Protein AF-A0A948EZ70-F1 (afdb_monomer_lite)

Foldseek 3Di:
DFEQEADLVRHHDPVNVVRVVVQVVCCVVPVDDRDYFYQNPQVVVLVVVLVVVCVVVPDDDPCVVVSVVVSVVSSVVVRVVRVVVVVVVVPPPDDD

Radius of gyration: 16.46 Å; chains: 1; bounding box: 56×31×35 Å

pLDDT: mean 77.25, std 17.16, range [42.41, 98.19]

Secondary structure (DSSP, 8-state):
-EEE-B-TTS-B-HHHHHHHHHHHHHHHHH-----EEE-TTHHHHHHHHHHHHHHHTT--SS-TTHHHHHHHHHHHHHHHHHHHHHHHHTTS----

Sequence (96 aa):
VVGLPLTADGREGEMAAAARRFAGRLDAEFGLPVHLVDERFSSQEADAWLRAASRRAGGRRAKSARSRGERDEIAAELILQQYLDARGRSGGGGDA

Structure (mmCIF, N/CA/C/O backbone):
data_AF-A0A948EZ70-F1
#
_entry.id   AF-A0A948EZ70-F1
#
loop_
_atom_site.group_PDB
_atom_site.id
_atom_site.type_symbol
_atom_site.label_atom_id
_atom_site.label_alt_id
_atom_site.label_comp_id
_atom_site.label_asym_id
_atom_site.label_entity_id
_atom_site.label_seq_id
_atom_site.pdbx_PDB_ins_code
_atom_site.Cartn_x
_atom_site.Cartn_y
_atom_site.Cartn_z
_atom_site.occupancy
_atom_site.B_iso_or_equiv
_atom_site.auth_seq_id
_atom_site.auth_comp_id
_atom_site.auth_asym_id
_atom_site.auth_atom_id
_atom_site.pdbx_PDB_model_num
ATOM 1 N N . VAL A 1 1 ? -4.370 3.872 4.592 1.00 94.69 1 VAL A N 1
ATOM 2 C CA . VAL A 1 1 ? -4.418 3.420 3.180 1.00 94.69 1 VAL A CA 1
ATOM 3 C C . VAL A 1 1 ? -3.186 2.567 2.938 1.00 94.69 1 VAL A C 1
ATOM 5 O O . VAL A 1 1 ? -2.128 2.954 3.415 1.00 94.69 1 VAL A O 1
ATOM 8 N N . VAL A 1 2 ? -3.318 1.408 2.298 1.00 95.56 2 VAL A N 1
ATOM 9 C CA . VAL A 1 2 ? -2.220 0.463 2.035 1.00 95.56 2 VAL A CA 1
ATOM 10 C C . VAL A 1 2 ? -2.351 -0.059 0.602 1.00 95.56 2 VAL A C 1
ATOM 12 O O . VAL A 1 2 ? -3.457 -0.393 0.177 1.00 95.56 2 VAL A O 1
ATOM 15 N N . GLY A 1 3 ? -1.242 -0.125 -0.137 1.00 93.50 3 GLY A N 1
ATOM 16 C CA . GLY A 1 3 ? -1.205 -0.720 -1.476 1.00 93.50 3 GLY A CA 1
ATOM 17 C C . GLY A 1 3 ? -1.485 -2.222 -1.442 1.00 93.50 3 GLY A C 1
ATOM 18 O O . GLY A 1 3 ? -1.031 -2.932 -0.543 1.00 93.50 3 GLY A O 1
ATOM 19 N N . LEU A 1 4 ? -2.267 -2.704 -2.402 1.00 94.12 4 LEU A N 1
ATOM 20 C CA . LEU A 1 4 ? -2.563 -4.109 -2.626 1.00 94.12 4 LEU A CA 1
ATOM 21 C C . LEU A 1 4 ? -1.953 -4.510 -3.976 1.00 94.12 4 LEU A C 1
ATOM 23 O O . LEU A 1 4 ? -2.545 -4.219 -5.021 1.00 94.12 4 LEU A O 1
ATOM 27 N N . PRO A 1 5 ? -0.786 -5.177 -3.971 1.00 89.31 5 PRO A N 1
ATOM 28 C CA . PRO A 1 5 ? -0.111 -5.568 -5.196 1.00 89.31 5 PRO A CA 1
ATOM 29 C C . PRO A 1 5 ? -0.873 -6.714 -5.857 1.00 89.31 5 PRO A C 1
ATOM 31 O O . PRO A 1 5 ? -0.799 -7.870 -5.431 1.00 89.31 5 PRO A O 1
ATOM 34 N N . LEU A 1 6 ? -1.619 -6.383 -6.906 1.00 87.31 6 LEU A N 1
ATOM 35 C CA . LEU A 1 6 ? -2.288 -7.354 -7.758 1.00 87.31 6 LEU A CA 1
ATOM 36 C C . LEU A 1 6 ? -1.481 -7.558 -9.044 1.00 87.31 6 LEU A C 1
ATOM 38 O O . LEU A 1 6 ? -0.789 -6.671 -9.540 1.00 87.31 6 LEU A O 1
ATOM 42 N N . THR A 1 7 ? -1.581 -8.759 -9.592 1.00 84.38 7 THR A N 1
ATOM 43 C CA . THR A 1 7 ? -1.088 -9.097 -10.933 1.00 84.38 7 THR A CA 1
ATOM 44 C C . THR A 1 7 ? -1.861 -8.329 -12.010 1.00 84.38 7 THR A C 1
ATOM 46 O O . THR A 1 7 ? -2.943 -7.811 -11.749 1.00 84.38 7 THR A O 1
ATOM 49 N N . ALA A 1 8 ? -1.342 -8.255 -13.241 1.00 78.56 8 ALA A N 1
ATOM 50 C CA . ALA A 1 8 ? -1.972 -7.490 -14.327 1.00 78.56 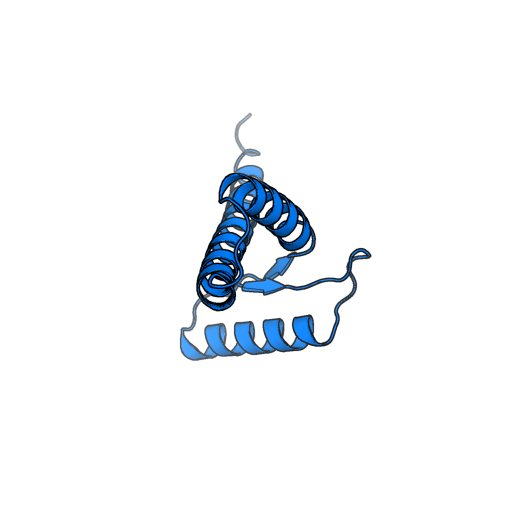8 ALA A CA 1
ATOM 51 C C . ALA A 1 8 ? -3.434 -7.904 -14.605 1.00 78.56 8 ALA A C 1
ATOM 53 O O . ALA A 1 8 ? -4.273 -7.061 -14.913 1.00 78.56 8 ALA A O 1
ATOM 54 N N . ASP A 1 9 ? -3.759 -9.184 -14.423 1.00 83.50 9 ASP A N 1
ATOM 55 C CA . ASP A 1 9 ? -5.101 -9.758 -14.552 1.00 83.50 9 ASP A CA 1
ATOM 56 C C . ASP A 1 9 ? -5.949 -9.662 -13.265 1.00 83.50 9 ASP A C 1
ATOM 58 O O . ASP A 1 9 ? -7.062 -10.177 -13.217 1.00 83.50 9 ASP A O 1
ATOM 62 N N . GLY A 1 10 ? -5.468 -8.961 -12.231 1.00 83.00 10 GLY A N 1
ATOM 63 C CA . GLY A 1 10 ? -6.211 -8.673 -10.998 1.00 83.00 10 GLY A CA 1
ATOM 64 C C . GLY A 1 10 ? -6.127 -9.754 -9.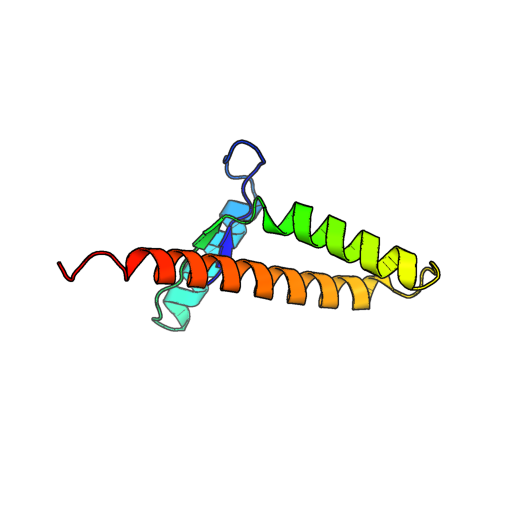921 1.00 83.00 10 GLY A C 1
ATOM 65 O O . GLY A 1 10 ? -6.797 -9.638 -8.898 1.00 83.00 10 GLY A O 1
ATOM 66 N N . ARG A 1 11 ? -5.312 -10.797 -10.112 1.00 88.00 11 ARG A N 1
ATOM 67 C CA . ARG A 1 11 ? -5.122 -11.857 -9.111 1.00 88.00 11 ARG A CA 1
ATOM 68 C C . ARG A 1 11 ? -4.119 -11.456 -8.035 1.00 88.00 11 ARG A C 1
ATOM 70 O O . ARG A 1 11 ? -3.160 -10.729 -8.293 1.00 88.00 11 ARG A O 1
ATOM 77 N N . GLU A 1 12 ? -4.305 -11.995 -6.840 1.00 89.81 12 GLU A N 1
ATOM 78 C CA . GLU A 1 12 ? -3.391 -11.817 -5.714 1.00 89.81 12 GLU A CA 1
ATOM 79 C C . GLU A 1 12 ? -2.181 -12.755 -5.805 1.00 89.81 12 GLU A C 1
ATOM 81 O O . GLU A 1 12 ? -2.319 -13.938 -6.116 1.00 89.81 12 GLU A O 1
ATOM 86 N N . GLY A 1 13 ? -0.994 -12.221 -5.507 1.00 86.81 13 GLY A N 1
ATOM 87 C CA . GLY A 1 13 ? 0.227 -13.000 -5.279 1.00 86.81 13 GLY A CA 1
ATOM 88 C C . GLY A 1 13 ? 0.632 -13.014 -3.800 1.00 86.81 13 GLY A C 1
ATOM 89 O O 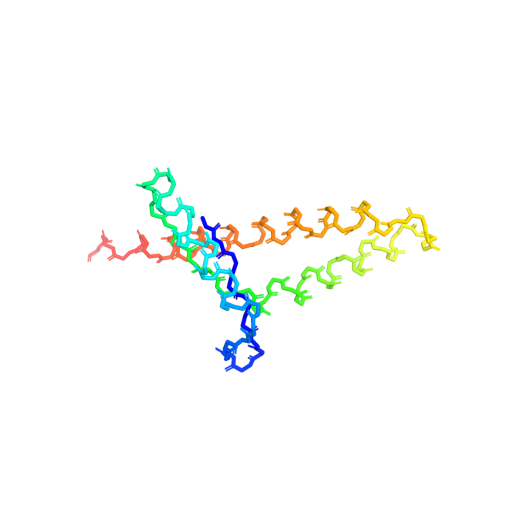. GLY A 1 13 ? -0.049 -12.442 -2.951 1.00 86.81 13 GLY A O 1
ATOM 90 N N . GLU A 1 14 ? 1.784 -13.604 -3.473 1.00 88.38 14 GLU A N 1
ATOM 91 C CA . GLU A 1 14 ? 2.274 -13.687 -2.082 1.00 88.38 14 GLU A CA 1
ATOM 92 C C . GLU A 1 14 ? 2.408 -12.313 -1.399 1.00 88.38 14 GLU A C 1
ATOM 94 O O . GLU A 1 14 ? 2.120 -12.161 -0.210 1.00 88.38 14 GLU A O 1
ATOM 99 N N . MET A 1 15 ? 2.784 -11.281 -2.160 1.00 89.12 15 MET A N 1
ATOM 100 C CA . MET A 1 15 ? 2.889 -9.910 -1.650 1.00 89.12 15 MET A CA 1
ATOM 101 C C . MET A 1 15 ? 1.533 -9.303 -1.280 1.00 89.12 15 MET A C 1
ATOM 103 O O . MET A 1 15 ? 1.465 -8.513 -0.339 1.00 89.12 15 MET A O 1
ATOM 107 N N . ALA A 1 16 ? 0.441 -9.716 -1.930 1.00 93.06 16 ALA A N 1
ATOM 108 C CA . ALA A 1 16 ? -0.901 -9.272 -1.562 1.00 93.06 16 ALA A CA 1
ATOM 109 C C . ALA A 1 16 ? -1.292 -9.807 -0.180 1.00 93.06 16 ALA A C 1
ATOM 111 O O . ALA A 1 16 ? -1.798 -9.063 0.661 1.00 93.06 16 ALA A O 1
ATOM 112 N N . ALA A 1 17 ? -0.964 -11.070 0.108 1.00 93.31 17 ALA A N 1
ATOM 113 C CA . ALA A 1 17 ? -1.182 -11.654 1.428 1.00 93.31 17 ALA A CA 1
ATOM 114 C C . ALA A 1 17 ? -0.374 -10.922 2.516 1.00 93.31 17 ALA A C 1
ATOM 116 O O . ALA A 1 17 ? -0.892 -10.652 3.605 1.00 93.31 17 ALA A O 1
ATOM 117 N N . ALA A 1 18 ? 0.877 -10.547 2.227 1.00 94.62 18 ALA A N 1
ATOM 118 C CA . ALA A 1 18 ? 1.695 -9.750 3.140 1.00 94.62 18 ALA A CA 1
ATOM 119 C C . ALA A 1 18 ? 1.096 -8.354 3.394 1.00 94.62 18 ALA A C 1
ATOM 121 O O . ALA A 1 18 ? 0.999 -7.940 4.553 1.00 94.62 18 ALA A O 1
ATOM 122 N N . ALA A 1 19 ? 0.629 -7.671 2.344 1.00 95.19 19 ALA A N 1
ATOM 123 C CA . ALA A 1 19 ? -0.031 -6.371 2.444 1.00 95.19 19 ALA A CA 1
ATOM 124 C C . ALA A 1 19 ? -1.325 -6.439 3.271 1.00 95.19 19 ALA A C 1
ATOM 126 O O . ALA A 1 19 ? -1.533 -5.622 4.167 1.00 95.19 19 ALA A O 1
ATOM 127 N N . ARG A 1 20 ? -2.158 -7.467 3.056 1.00 95.81 20 ARG A N 1
ATOM 128 C CA . ARG A 1 20 ? -3.378 -7.710 3.845 1.00 95.81 20 ARG A CA 1
ATOM 129 C C . ARG A 1 20 ? -3.075 -7.935 5.322 1.00 95.81 20 ARG A C 1
ATOM 131 O O . ARG A 1 20 ? -3.718 -7.337 6.180 1.00 95.81 20 ARG A O 1
ATOM 138 N N . ARG A 1 21 ? -2.069 -8.758 5.632 1.00 96.94 21 ARG A N 1
ATOM 139 C CA . ARG A 1 21 ? -1.629 -8.973 7.019 1.00 96.94 21 ARG A CA 1
ATOM 140 C C . ARG A 1 21 ? -1.122 -7.687 7.656 1.00 96.94 21 ARG A C 1
ATOM 142 O O . ARG A 1 21 ? -1.411 -7.436 8.820 1.00 96.94 21 ARG A O 1
ATOM 149 N N . PHE A 1 22 ? -0.368 -6.881 6.913 1.00 96.69 22 PHE A N 1
ATOM 150 C CA . PHE A 1 22 ? 0.109 -5.596 7.405 1.00 96.69 22 PHE A CA 1
ATOM 151 C C . PHE A 1 22 ? -1.047 -4.635 7.695 1.00 96.69 22 PHE A C 1
ATOM 153 O O . PHE A 1 22 ? -1.090 -4.076 8.786 1.00 96.69 22 PHE A O 1
ATOM 160 N N . ALA A 1 23 ? -2.017 -4.527 6.786 1.00 97.06 23 ALA A N 1
ATOM 161 C CA . ALA A 1 23 ? -3.224 -3.736 6.997 1.00 97.06 23 ALA A CA 1
ATOM 162 C C . ALA A 1 23 ? -4.003 -4.184 8.244 1.00 97.06 23 ALA A C 1
ATOM 164 O O . ALA A 1 23 ? -4.388 -3.342 9.047 1.00 97.06 23 ALA A O 1
ATOM 165 N N . GLY A 1 24 ? -4.155 -5.496 8.456 1.00 97.56 24 GLY A N 1
ATOM 166 C CA . GLY A 1 24 ? -4.798 -6.028 9.661 1.00 97.56 24 GLY A CA 1
ATOM 167 C C . GLY A 1 24 ? -4.045 -5.698 10.954 1.00 97.56 24 GLY A C 1
ATOM 168 O O . GLY A 1 24 ? -4.672 -5.429 11.973 1.00 97.56 24 GLY A O 1
ATOM 169 N N . ARG A 1 25 ? -2.704 -5.662 10.927 1.00 98.00 25 ARG A N 1
ATOM 170 C CA . ARG A 1 25 ? -1.917 -5.204 12.086 1.00 98.00 25 ARG A CA 1
ATOM 171 C C . ARG A 1 25 ? -2.123 -3.720 12.367 1.00 98.00 25 ARG A C 1
ATOM 173 O O . ARG A 1 25 ? -2.291 -3.369 13.523 1.00 98.00 25 ARG A O 1
ATOM 180 N N . LEU A 1 26 ? -2.132 -2.879 11.331 1.00 97.69 26 LEU A N 1
ATOM 181 C CA . LEU A 1 26 ? -2.377 -1.442 11.486 1.00 97.69 26 LEU A CA 1
ATOM 182 C C . LEU A 1 26 ? -3.771 -1.169 12.070 1.00 97.69 26 LEU A C 1
ATOM 184 O O . LEU A 1 26 ? -3.907 -0.347 12.969 1.00 97.69 26 LEU A O 1
ATOM 188 N N . ASP A 1 27 ? -4.790 -1.880 11.592 1.00 96.62 27 ASP A N 1
ATOM 189 C CA . ASP A 1 27 ? -6.151 -1.774 12.124 1.00 96.62 27 ASP A CA 1
ATOM 190 C C . ASP A 1 27 ? -6.208 -2.191 13.603 1.00 96.62 27 ASP A C 1
ATOM 192 O O . ASP A 1 27 ? -6.707 -1.447 14.441 1.00 96.62 27 ASP A O 1
ATOM 196 N N . ALA A 1 28 ? -5.602 -3.330 13.953 1.00 97.56 28 ALA A N 1
ATOM 197 C CA . ALA A 1 28 ? -5.571 -3.818 15.331 1.00 97.56 28 ALA A CA 1
ATOM 198 C C . ALA A 1 28 ? -4.757 -2.924 16.287 1.00 97.56 28 ALA A C 1
ATOM 200 O O . ALA A 1 28 ? -5.105 -2.808 17.459 1.00 97.56 28 ALA A O 1
ATOM 201 N N . GLU A 1 29 ? -3.669 -2.319 15.806 1.00 98.19 29 GLU A N 1
ATOM 202 C CA . GLU A 1 29 ? -2.774 -1.482 16.613 1.00 98.19 29 GLU A CA 1
ATOM 203 C C . GLU A 1 29 ? -3.340 -0.077 16.840 1.00 98.19 29 GLU A C 1
ATOM 205 O O . GLU A 1 29 ? -3.236 0.456 17.944 1.00 98.19 29 GLU A O 1
ATOM 210 N N . PHE A 1 30 ? -3.960 0.518 15.817 1.00 97.25 30 PHE A N 1
ATOM 211 C C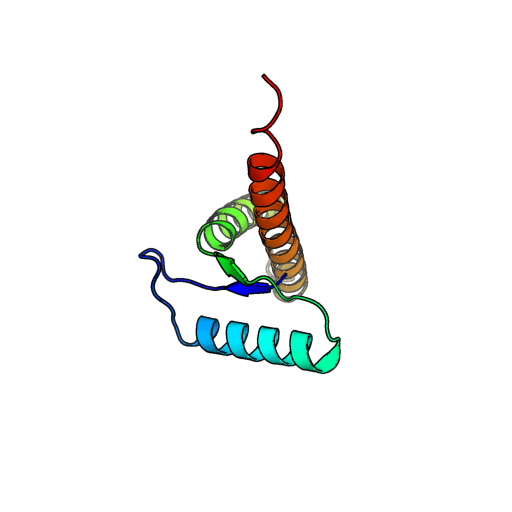A . PHE A 1 30 ? -4.399 1.915 15.860 1.00 97.25 30 PHE A CA 1
ATOM 212 C C . PHE A 1 30 ? -5.918 2.090 15.975 1.00 97.25 30 PHE A C 1
ATOM 214 O O . PHE A 1 30 ? -6.371 3.193 16.274 1.00 97.25 30 PHE A O 1
ATOM 221 N N . GLY A 1 31 ? -6.716 1.043 15.738 1.00 95.19 31 GLY A N 1
ATOM 222 C CA . GLY A 1 31 ? -8.182 1.109 15.760 1.00 95.19 31 GLY A CA 1
ATOM 223 C C . GLY A 1 31 ? -8.776 2.017 14.678 1.00 95.19 31 GLY A C 1
ATOM 224 O O . GLY A 1 31 ? -9.881 2.535 14.840 1.00 95.19 31 GLY A O 1
ATOM 225 N N . LEU A 1 32 ? -8.025 2.268 13.601 1.00 96.12 32 LEU A N 1
ATOM 226 C CA . LEU A 1 32 ? -8.417 3.149 12.504 1.00 96.12 32 LEU A CA 1
ATOM 227 C C . LEU A 1 32 ? -8.694 2.335 11.236 1.00 96.12 32 LEU A C 1
ATOM 229 O O . LEU A 1 32 ? -7.877 1.480 10.894 1.00 96.12 32 LEU A O 1
ATOM 233 N N . PRO A 1 33 ? -9.749 2.666 10.462 1.00 94.88 33 PRO A N 1
ATOM 234 C CA . PRO A 1 33 ? -10.051 1.967 9.220 1.00 94.88 33 PRO A CA 1
ATOM 235 C C . PRO A 1 33 ? -8.870 1.963 8.244 1.00 94.88 33 PRO A C 1
ATOM 237 O O . PRO A 1 33 ? -8.378 3.013 7.813 1.00 94.88 33 PRO A O 1
ATOM 240 N N . VAL A 1 34 ? -8.448 0.768 7.831 1.00 97.19 34 VAL A N 1
ATOM 241 C CA . VAL A 1 34 ? -7.393 0.598 6.828 1.00 97.19 34 VAL A CA 1
ATOM 242 C C . VAL A 1 34 ? -7.997 0.212 5.481 1.00 97.19 34 VAL A C 1
ATOM 244 O O . VAL A 1 34 ? -8.550 -0.868 5.305 1.00 97.19 34 VAL A O 1
ATOM 247 N N . HIS A 1 35 ? -7.846 1.096 4.494 1.00 96.19 35 HIS A N 1
ATOM 248 C CA . HIS A 1 35 ? -8.290 0.858 3.119 1.00 96.19 35 HIS A CA 1
ATOM 249 C C . HIS A 1 35 ? -7.166 0.261 2.267 1.00 96.19 35 HIS A C 1
ATOM 251 O O . HIS A 1 35 ? -6.088 0.855 2.183 1.00 96.19 35 HIS A O 1
ATOM 257 N N . LEU A 1 36 ? -7.435 -0.877 1.624 1.00 95.44 36 LEU A N 1
ATOM 258 C CA . LEU A 1 36 ? -6.560 -1.488 0.622 1.00 95.44 36 LEU A CA 1
ATOM 259 C C . LEU A 1 36 ? -6.860 -0.913 -0.766 1.00 95.44 36 LEU A C 1
ATOM 261 O O . LEU A 1 36 ? -8.026 -0.804 -1.145 1.00 95.44 36 LEU A O 1
ATOM 265 N N . VAL A 1 37 ? -5.817 -0.560 -1.514 1.00 93.12 37 VAL A N 1
ATOM 266 C CA . VAL A 1 37 ? -5.926 0.089 -2.828 1.00 93.12 37 VAL A CA 1
ATOM 267 C C . VAL A 1 37 ? -5.141 -0.703 -3.857 1.00 93.12 37 VAL A C 1
ATOM 269 O O . VAL A 1 37 ? -3.974 -1.003 -3.649 1.00 93.12 37 VAL A O 1
ATOM 272 N N . ASP A 1 38 ? -5.784 -1.027 -4.970 1.00 89.44 38 ASP A N 1
ATOM 273 C CA . ASP A 1 38 ? -5.187 -1.759 -6.085 1.00 89.44 38 ASP A CA 1
ATOM 274 C C . ASP A 1 38 ? -3.988 -1.019 -6.702 1.00 89.44 38 ASP A C 1
ATOM 276 O O . ASP A 1 38 ? -4.139 0.078 -7.235 1.00 89.44 38 ASP A O 1
ATOM 280 N N . GLU A 1 39 ? -2.818 -1.657 -6.665 1.00 80.38 39 GLU A N 1
ATOM 281 C CA . GLU A 1 39 ? -1.521 -1.088 -7.052 1.00 80.38 39 GLU A CA 1
ATOM 282 C C . GLU A 1 39 ? -1.108 -1.398 -8.515 1.00 80.38 39 GLU A C 1
ATOM 284 O O . GLU A 1 39 ? 0.007 -1.088 -8.941 1.00 80.38 39 GLU A O 1
ATOM 289 N N . ARG A 1 40 ? -1.986 -2.009 -9.333 1.00 75.62 40 ARG A N 1
ATOM 290 C CA . ARG A 1 40 ? -1.651 -2.454 -10.712 1.00 75.62 40 ARG A CA 1
ATOM 291 C C . ARG A 1 40 ? -1.158 -1.349 -11.643 1.00 75.62 40 ARG A C 1
ATOM 293 O O . ARG A 1 40 ? -0.354 -1.614 -12.541 1.00 75.62 40 ARG A O 1
ATOM 300 N N . PHE A 1 41 ? -1.657 -0.131 -11.462 1.00 63.25 41 PHE A N 1
ATOM 301 C CA . PHE A 1 41 ? -1.362 0.998 -12.345 1.00 63.25 41 PHE A CA 1
ATOM 302 C C . PHE A 1 41 ? -0.216 1.869 -11.822 1.00 63.25 41 PHE A C 1
ATOM 304 O O . PHE A 1 41 ? 0.573 2.374 -12.622 1.00 63.25 41 PHE A O 1
ATOM 311 N N . SER A 1 42 ? -0.027 1.942 -10.501 1.00 60.75 42 SER A N 1
ATOM 312 C CA . SER A 1 42 ? 1.021 2.772 -9.902 1.00 60.75 42 SER A CA 1
ATOM 313 C C . SER A 1 42 ? 2.421 2.231 -10.183 1.00 60.75 42 SER A C 1
ATOM 315 O O . SER A 1 42 ? 3.324 3.020 -10.421 1.00 60.75 42 SER A O 1
ATOM 317 N N . SER A 1 43 ? 2.621 0.910 -10.244 1.00 57.22 43 SER A N 1
ATOM 318 C CA . SER A 1 43 ? 3.952 0.334 -10.495 1.00 57.22 43 SER A CA 1
ATOM 319 C C . SER A 1 43 ? 4.470 0.612 -11.912 1.00 57.22 43 SER A C 1
ATOM 321 O O . SER A 1 43 ? 5.635 0.965 -12.081 1.00 57.22 43 SER A O 1
ATOM 323 N N . GLN A 1 44 ? 3.619 0.489 -12.940 1.00 61.84 44 GLN A N 1
ATOM 324 C CA . GLN A 1 44 ? 4.018 0.760 -14.329 1.00 61.84 44 GLN A CA 1
ATOM 325 C C . GLN A 1 44 ? 4.175 2.261 -14.603 1.00 61.84 44 GLN A C 1
ATOM 327 O O . GLN A 1 44 ? 5.144 2.657 -15.257 1.00 61.84 44 GLN A O 1
ATOM 332 N N . GLU A 1 45 ? 3.268 3.099 -14.089 1.00 62.44 45 GLU A N 1
ATOM 333 C CA . GLU A 1 45 ? 3.390 4.555 -14.207 1.00 62.44 45 GLU A CA 1
ATOM 334 C C . GLU A 1 45 ? 4.585 5.088 -13.418 1.00 62.44 45 GLU A C 1
ATOM 336 O O . GLU A 1 45 ? 5.367 5.858 -13.978 1.00 62.44 45 GLU A O 1
ATOM 341 N N . ALA A 1 46 ? 4.804 4.628 -12.181 1.00 59.25 46 ALA A N 1
ATOM 342 C CA . ALA A 1 46 ? 5.978 4.996 -11.393 1.00 59.25 46 ALA A CA 1
ATOM 343 C C . ALA A 1 46 ? 7.262 4.580 -12.111 1.00 59.25 46 ALA A C 1
ATOM 345 O O . ALA A 1 46 ? 8.162 5.404 -12.272 1.00 59.25 46 ALA A O 1
ATOM 346 N N . ASP A 1 47 ? 7.350 3.351 -12.629 1.00 62.97 47 ASP A N 1
ATOM 347 C CA . ASP A 1 47 ? 8.513 2.902 -13.396 1.00 62.97 47 ASP A CA 1
ATOM 348 C C . ASP A 1 47 ? 8.752 3.750 -14.652 1.00 62.97 47 ASP A C 1
ATOM 350 O O . ASP A 1 47 ? 9.904 4.068 -14.968 1.00 62.97 47 ASP A O 1
ATOM 354 N N . ALA A 1 48 ? 7.700 4.136 -15.379 1.00 65.38 48 ALA A N 1
ATOM 355 C CA . ALA A 1 48 ? 7.812 5.032 -16.527 1.00 65.38 48 ALA A CA 1
ATOM 356 C C . ALA A 1 48 ? 8.325 6.421 -16.106 1.00 65.38 48 ALA A C 1
ATOM 358 O O . ALA A 1 48 ? 9.238 6.966 -16.744 1.00 65.38 48 ALA A O 1
ATOM 359 N N . TRP A 1 49 ? 7.812 6.953 -14.996 1.00 62.12 49 TRP A N 1
ATOM 360 C CA . TRP A 1 49 ? 8.219 8.231 -14.413 1.00 62.12 49 TRP A CA 1
ATOM 361 C C . TRP A 1 49 ? 9.680 8.216 -13.956 1.00 62.12 49 TRP A C 1
ATOM 363 O O . TRP A 1 49 ? 10.473 9.085 -14.323 1.00 62.12 49 TRP A O 1
ATOM 373 N N . LEU A 1 50 ? 10.087 7.169 -13.243 1.00 59.94 50 LEU A N 1
ATOM 374 C CA . LEU A 1 50 ? 11.442 6.976 -12.730 1.00 59.94 50 LEU A CA 1
ATOM 375 C C . LEU A 1 50 ? 12.457 6.750 -13.845 1.00 59.94 50 LEU A C 1
ATOM 377 O O . LEU A 1 50 ? 13.589 7.237 -13.762 1.00 59.94 50 LEU A O 1
ATOM 381 N N . ARG A 1 51 ? 12.076 6.037 -14.912 1.00 62.62 51 ARG A N 1
ATOM 382 C CA . ARG A 1 51 ? 12.898 5.901 -16.125 1.00 62.62 51 ARG A CA 1
ATOM 383 C C . ARG A 1 51 ? 13.049 7.253 -16.820 1.00 62.62 51 ARG A C 1
ATOM 385 O O . ARG A 1 51 ? 14.166 7.604 -17.203 1.00 62.62 51 ARG A O 1
ATOM 392 N N . ALA A 1 52 ? 11.979 8.040 -16.939 1.00 60.78 52 ALA A N 1
ATOM 393 C CA . ALA A 1 52 ? 12.037 9.386 -17.509 1.00 60.78 52 ALA A CA 1
ATOM 394 C C . ALA A 1 52 ? 12.924 10.333 -16.677 1.00 60.78 52 ALA A C 1
ATOM 396 O O . ALA A 1 52 ? 13.784 11.014 -17.239 1.00 60.78 52 ALA A O 1
ATOM 397 N N . ALA A 1 53 ? 12.791 10.320 -15.350 1.00 56.06 53 ALA A N 1
ATOM 398 C CA . ALA A 1 53 ? 13.628 11.083 -14.425 1.00 56.06 53 ALA A CA 1
ATOM 399 C C . ALA A 1 53 ? 15.101 10.627 -14.450 1.00 56.06 53 ALA A C 1
ATOM 401 O O . ALA A 1 53 ? 16.020 11.449 -14.451 1.00 56.06 53 ALA A O 1
ATOM 402 N N . SER A 1 54 ? 15.354 9.318 -14.560 1.00 55.09 54 SER A N 1
ATOM 403 C CA . SER A 1 54 ? 16.709 8.754 -14.643 1.00 55.09 54 SER A CA 1
ATOM 404 C C . SER A 1 54 ? 17.430 9.120 -15.942 1.00 55.09 54 SER A C 1
ATOM 406 O O . SER A 1 54 ? 18.632 9.388 -15.902 1.00 55.09 54 SER A O 1
ATOM 408 N N . ARG A 1 55 ? 16.713 9.196 -17.076 1.00 58.16 55 ARG A N 1
ATOM 409 C CA . ARG A 1 55 ? 17.277 9.652 -18.361 1.00 58.16 55 ARG A CA 1
ATOM 410 C C . ARG A 1 55 ? 17.742 11.109 -18.312 1.00 58.16 55 ARG A C 1
ATOM 412 O O . ARG A 1 55 ? 18.767 11.427 -18.903 1.00 58.16 55 ARG A O 1
ATOM 419 N N . ARG A 1 56 ? 17.038 11.977 -17.576 1.00 56.38 56 ARG A N 1
ATOM 420 C CA . ARG A 1 56 ? 17.421 13.393 -17.401 1.00 56.38 56 ARG A CA 1
ATOM 421 C C . ARG A 1 56 ? 18.665 13.578 -16.527 1.00 56.38 56 ARG A C 1
ATOM 423 O O . ARG A 1 56 ? 19.367 14.568 -16.670 1.00 56.38 56 ARG A O 1
ATOM 430 N N . ALA A 1 57 ? 18.958 12.626 -15.644 1.00 54.75 57 ALA A N 1
ATOM 431 C CA . ALA A 1 57 ? 20.005 12.752 -14.629 1.00 54.75 57 ALA A CA 1
ATOM 432 C C . ALA A 1 57 ? 21.369 12.137 -15.017 1.00 54.75 57 ALA A C 1
ATOM 434 O O . ALA A 1 57 ? 22.163 11.817 -14.133 1.00 54.75 57 ALA A O 1
ATOM 435 N N . GLY A 1 58 ? 21.649 11.926 -16.308 1.00 53.81 58 GLY A N 1
ATOM 436 C CA . GLY A 1 58 ? 23.004 11.604 -16.787 1.00 53.81 58 GLY A CA 1
ATOM 437 C C . GLY A 1 58 ? 23.569 10.236 -16.375 1.00 53.81 58 GLY A C 1
ATOM 438 O O . GLY A 1 58 ? 24.782 10.055 -16.393 1.00 53.81 58 GLY A O 1
ATOM 439 N N . GLY A 1 59 ? 22.705 9.285 -15.998 1.00 62.38 59 GLY A N 1
ATOM 440 C CA . GLY A 1 59 ? 23.010 7.856 -15.873 1.00 62.38 59 GLY A CA 1
ATOM 441 C C . GLY A 1 59 ? 24.323 7.499 -15.168 1.00 62.38 59 GLY A C 1
ATOM 442 O O . GLY A 1 59 ? 25.277 7.125 -15.836 1.00 62.38 59 GLY A O 1
ATOM 443 N N . ARG A 1 60 ? 24.373 7.500 -13.827 1.00 53.59 60 ARG A N 1
ATOM 444 C CA . ARG A 1 60 ? 25.460 6.832 -13.082 1.00 53.59 60 ARG A CA 1
ATOM 445 C C . ARG A 1 60 ? 25.009 6.244 -11.743 1.00 53.59 60 ARG A C 1
ATOM 447 O O . ARG A 1 60 ? 24.127 6.732 -11.045 1.00 53.59 60 ARG A O 1
ATOM 454 N N . ARG A 1 61 ? 25.654 5.123 -11.441 1.00 53.84 61 ARG A N 1
ATOM 455 C CA . ARG A 1 61 ? 25.255 3.959 -10.637 1.00 53.84 61 ARG A CA 1
ATOM 456 C C . ARG A 1 61 ? 25.370 4.137 -9.108 1.00 53.84 61 ARG A C 1
ATOM 458 O O . ARG A 1 61 ? 25.449 3.144 -8.401 1.00 53.84 61 ARG A O 1
ATOM 465 N N . ALA A 1 62 ? 25.333 5.371 -8.594 1.00 47.66 62 ALA A N 1
ATOM 466 C CA . ALA A 1 62 ? 25.383 5.693 -7.153 1.00 47.66 62 ALA A CA 1
ATOM 467 C C . ALA A 1 62 ? 23.984 5.882 -6.513 1.00 47.66 62 ALA A C 1
ATOM 469 O O . ALA A 1 62 ? 23.847 6.313 -5.372 1.00 47.66 62 ALA A O 1
ATOM 470 N N . LYS A 1 63 ? 22.928 5.589 -7.282 1.00 52.88 63 LYS A N 1
ATOM 471 C CA . LYS A 1 63 ? 21.560 6.072 -7.067 1.00 52.88 63 LYS A CA 1
ATOM 472 C C . LYS A 1 63 ? 20.608 5.051 -6.428 1.00 52.88 63 LYS A C 1
ATOM 474 O O . LYS A 1 63 ? 19.481 5.423 -6.182 1.00 52.88 63 LYS A O 1
ATOM 479 N N . SER A 1 64 ? 21.004 3.800 -6.155 1.00 52.38 64 SER A N 1
ATOM 480 C CA . SER A 1 64 ? 20.049 2.681 -5.958 1.00 52.38 64 SER A CA 1
ATOM 481 C C . SER A 1 64 ? 19.275 2.650 -4.628 1.00 52.38 64 SER A C 1
ATOM 483 O O . SER A 1 64 ? 18.175 2.099 -4.584 1.00 52.38 64 SER A O 1
ATOM 485 N N . ALA A 1 65 ? 19.832 3.200 -3.543 1.00 50.41 65 ALA A N 1
ATOM 486 C CA . ALA A 1 65 ? 19.144 3.308 -2.251 1.00 50.41 65 ALA A CA 1
ATOM 487 C C . ALA A 1 65 ? 18.268 4.567 -2.195 1.00 50.41 65 ALA A C 1
ATOM 489 O O . ALA A 1 65 ? 17.087 4.464 -1.885 1.00 50.41 65 ALA A O 1
ATOM 490 N N . ARG A 1 66 ? 18.803 5.727 -2.616 1.00 53.31 66 ARG A N 1
ATOM 491 C CA . ARG A 1 66 ? 18.006 6.954 -2.804 1.00 53.31 66 ARG A CA 1
ATOM 492 C C . ARG A 1 66 ? 16.882 6.754 -3.815 1.00 53.31 66 ARG A C 1
ATOM 494 O O . ARG A 1 66 ? 15.772 7.158 -3.538 1.00 53.31 66 ARG A O 1
ATOM 501 N N . SER A 1 67 ? 17.137 6.061 -4.925 1.00 62.19 67 SER A N 1
ATOM 502 C CA . SER A 1 67 ? 16.102 5.759 -5.915 1.00 62.19 67 SER A CA 1
ATOM 503 C C . SER A 1 67 ? 15.075 4.759 -5.408 1.00 62.19 67 SER A C 1
ATOM 505 O O . SER A 1 67 ? 14.022 4.670 -6.014 1.00 62.19 67 SER A O 1
ATOM 507 N N . ARG A 1 68 ? 15.398 3.941 -4.392 1.00 63.31 68 ARG A N 1
ATOM 508 C CA . ARG A 1 68 ? 14.423 3.053 -3.742 1.00 63.31 68 ARG A CA 1
ATOM 509 C C . ARG A 1 68 ? 13.549 3.830 -2.761 1.00 63.31 68 ARG A C 1
ATOM 511 O O . ARG A 1 68 ? 12.345 3.737 -2.880 1.00 63.31 68 ARG A O 1
ATOM 518 N N . GLY A 1 69 ? 14.134 4.676 -1.911 1.00 71.69 69 GLY A N 1
ATOM 519 C CA . GLY A 1 69 ? 13.346 5.586 -1.066 1.00 71.69 69 GLY A CA 1
ATOM 520 C C . GLY A 1 69 ? 12.448 6.516 -1.890 1.00 71.69 69 GLY A C 1
ATOM 521 O O . GLY A 1 69 ? 11.251 6.565 -1.664 1.00 71.69 69 GLY A O 1
ATOM 522 N N . GLU A 1 70 ? 12.998 7.145 -2.932 1.00 73.81 70 GLU A N 1
ATOM 523 C CA . GLU A 1 70 ? 12.252 7.997 -3.875 1.00 73.81 70 GLU A CA 1
ATOM 524 C C . GLU A 1 70 ? 11.153 7.213 -4.618 1.00 73.81 70 GLU A C 1
ATOM 526 O O . GLU A 1 70 ? 10.076 7.736 -4.875 1.00 73.81 70 GLU A O 1
ATOM 531 N N . ARG A 1 71 ? 11.396 5.933 -4.938 1.00 71.94 71 ARG A N 1
ATOM 532 C CA . ARG A 1 71 ? 10.379 5.027 -5.501 1.00 71.94 71 ARG A CA 1
ATOM 533 C C . ARG A 1 71 ? 9.233 4.785 -4.538 1.00 71.94 71 ARG A C 1
ATOM 535 O O . ARG A 1 71 ? 8.084 4.884 -4.951 1.00 71.94 71 ARG A O 1
ATOM 542 N N . ASP A 1 72 ? 9.561 4.443 -3.300 1.00 79.75 72 ASP A N 1
ATOM 543 C CA . ASP A 1 72 ? 8.582 4.080 -2.281 1.00 79.75 72 ASP A CA 1
ATOM 544 C C . ASP A 1 72 ? 7.732 5.302 -1.894 1.00 79.75 72 ASP A C 1
ATOM 546 O O . ASP A 1 72 ? 6.518 5.182 -1.737 1.00 79.75 72 ASP A O 1
ATOM 550 N N . GLU A 1 73 ? 8.340 6.491 -1.831 1.00 83.94 73 GLU A N 1
ATOM 551 C CA . GLU A 1 73 ? 7.645 7.769 -1.629 1.00 83.94 73 GLU A CA 1
ATOM 552 C C . GLU A 1 73 ? 6.646 8.056 -2.760 1.00 83.94 73 GLU A C 1
ATOM 554 O O . GLU A 1 73 ? 5.468 8.297 -2.492 1.00 83.94 73 GLU A O 1
ATOM 559 N N . ILE A 1 74 ? 7.084 7.953 -4.022 1.00 80.38 74 ILE A N 1
ATOM 560 C CA . ILE A 1 74 ? 6.212 8.160 -5.191 1.00 80.38 74 ILE A CA 1
ATOM 561 C C . ILE A 1 74 ? 5.091 7.114 -5.229 1.00 80.38 74 ILE A C 1
ATOM 563 O O . ILE A 1 74 ? 3.942 7.446 -5.516 1.00 80.38 74 ILE A O 1
ATOM 567 N N . ALA A 1 75 ? 5.390 5.847 -4.933 1.00 81.50 75 ALA A N 1
ATOM 568 C CA . ALA A 1 75 ? 4.380 4.795 -4.898 1.00 81.50 75 ALA A CA 1
ATOM 569 C C . ALA A 1 75 ? 3.313 5.084 -3.831 1.00 81.50 75 ALA A C 1
ATOM 571 O O . ALA A 1 75 ? 2.118 4.990 -4.119 1.00 81.50 75 ALA A O 1
ATOM 572 N N . ALA A 1 76 ? 3.725 5.495 -2.627 1.00 88.31 76 ALA A N 1
ATOM 573 C CA . ALA A 1 76 ? 2.809 5.866 -1.553 1.00 88.31 76 ALA A CA 1
ATOM 574 C C . ALA A 1 76 ? 1.930 7.073 -1.926 1.00 88.31 76 ALA A C 1
ATOM 576 O O . ALA A 1 76 ? 0.726 7.053 -1.655 1.00 88.31 76 ALA A O 1
ATOM 577 N N . GLU A 1 77 ? 2.503 8.088 -2.580 1.00 89.50 77 GLU A N 1
ATOM 578 C CA . GLU A 1 77 ? 1.767 9.246 -3.101 1.00 89.50 77 GLU A CA 1
ATOM 579 C C . GLU A 1 77 ? 0.696 8.821 -4.115 1.00 89.50 77 GLU A C 1
ATOM 581 O O . GLU A 1 77 ? -0.476 9.163 -3.953 1.00 89.50 77 GLU A O 1
ATOM 586 N N . LEU A 1 78 ? 1.064 8.015 -5.116 1.00 84.19 78 LEU A N 1
ATOM 587 C CA . LEU A 1 78 ? 0.138 7.543 -6.151 1.00 84.19 78 LEU A CA 1
ATOM 588 C C . LEU A 1 78 ? -0.997 6.690 -5.569 1.00 84.19 78 LEU A C 1
ATOM 590 O O . LEU A 1 78 ? -2.161 6.883 -5.923 1.00 84.19 78 LEU A O 1
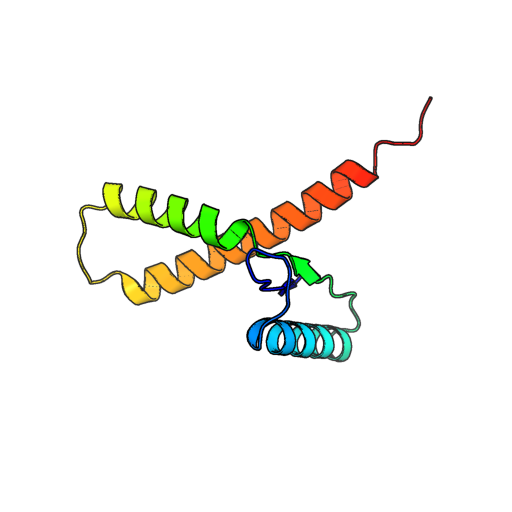ATOM 594 N N . ILE A 1 79 ? -0.674 5.781 -4.643 1.00 88.38 79 ILE A N 1
ATOM 595 C CA . ILE A 1 79 ? -1.662 4.953 -3.936 1.00 88.38 79 ILE A CA 1
ATOM 596 C C . ILE A 1 79 ? -2.667 5.838 -3.184 1.00 88.38 79 ILE A C 1
ATOM 598 O O . ILE A 1 79 ? -3.877 5.589 -3.219 1.00 88.38 79 ILE A O 1
ATOM 602 N N . LEU A 1 80 ? -2.185 6.880 -2.501 1.00 91.94 80 LEU A N 1
ATOM 603 C CA . LEU A 1 80 ? -3.049 7.809 -1.781 1.00 91.94 80 LEU A CA 1
ATOM 604 C C . LEU A 1 80 ? -3.918 8.629 -2.741 1.00 91.94 80 LEU A C 1
ATOM 606 O O . LEU A 1 80 ? -5.123 8.749 -2.508 1.00 91.94 80 LEU A O 1
ATOM 610 N N . GLN A 1 81 ? -3.340 9.149 -3.824 1.00 87.81 81 GLN A N 1
ATOM 611 C CA . GLN A 1 81 ? -4.073 9.923 -4.823 1.00 87.81 81 GLN A CA 1
ATOM 612 C C . GLN A 1 81 ? -5.213 9.099 -5.435 1.00 87.81 81 GLN A C 1
ATOM 614 O O . GLN A 1 81 ? -6.354 9.556 -5.473 1.00 87.81 81 GLN A O 1
ATOM 619 N N . GLN A 1 82 ? -4.948 7.843 -5.805 1.00 87.56 82 GLN A N 1
ATOM 620 C CA . GLN A 1 82 ? -5.961 6.930 -6.341 1.00 87.56 82 GLN A CA 1
ATOM 621 C C . GLN A 1 82 ? -7.136 6.724 -5.374 1.00 87.56 82 GLN A C 1
ATOM 623 O O . GLN A 1 82 ? -8.299 6.698 -5.794 1.00 87.56 82 GLN A O 1
ATOM 628 N N . TYR A 1 83 ? -6.853 6.595 -4.075 1.00 91.56 83 TYR A N 1
ATOM 629 C CA . TYR A 1 83 ? -7.885 6.487 -3.045 1.00 91.56 83 TYR A CA 1
ATOM 630 C C . TYR A 1 83 ? -8.729 7.763 -2.926 1.00 91.56 83 TYR A C 1
ATOM 632 O O . TYR A 1 83 ? -9.960 7.688 -2.865 1.00 91.56 83 TYR A O 1
ATOM 640 N N . LEU A 1 84 ? -8.087 8.934 -2.906 1.00 93.06 84 LEU A N 1
ATOM 641 C CA . LEU A 1 84 ? -8.774 10.223 -2.806 1.00 93.06 84 LEU A CA 1
ATOM 642 C C . LEU A 1 84 ? -9.650 10.491 -4.036 1.00 93.06 84 LEU A C 1
ATOM 644 O O . LEU A 1 84 ? -10.810 10.876 -3.884 1.00 93.06 84 LEU A O 1
ATOM 648 N N . ASP A 1 85 ? -9.151 10.192 -5.233 1.00 87.88 85 ASP A N 1
ATOM 649 C CA . ASP A 1 85 ? -9.890 10.341 -6.488 1.00 87.88 85 ASP A CA 1
ATOM 650 C C . ASP A 1 85 ? -11.138 9.455 -6.535 1.00 87.88 85 ASP A C 1
ATOM 652 O O . ASP A 1 85 ? -12.210 9.886 -6.968 1.00 87.88 85 ASP A O 1
ATOM 656 N N . ALA A 1 86 ? -11.025 8.207 -6.069 1.00 86.81 86 ALA A N 1
ATOM 657 C CA . ALA A 1 86 ? -12.163 7.298 -5.980 1.00 86.81 86 ALA A CA 1
ATOM 658 C C . ALA A 1 86 ? -13.250 7.842 -5.035 1.00 86.81 86 ALA A C 1
ATOM 660 O O . ALA A 1 86 ? -14.442 7.738 -5.335 1.00 86.81 86 ALA A O 1
ATOM 661 N N . ARG A 1 87 ? -12.855 8.495 -3.935 1.00 87.25 87 ARG A N 1
ATOM 662 C CA . ARG A 1 87 ? -13.787 9.131 -2.990 1.00 87.25 87 ARG A CA 1
ATOM 663 C C . ARG A 1 87 ? -14.409 10.409 -3.538 1.00 87.25 87 ARG A C 1
ATOM 665 O O . ARG A 1 87 ? -15.607 10.601 -3.365 1.00 87.25 87 ARG A O 1
ATOM 672 N N . GLY A 1 88 ? -13.629 11.243 -4.223 1.00 77.56 88 GLY A N 1
ATOM 673 C CA . GLY A 1 88 ? -14.115 12.473 -4.853 1.00 77.56 88 GLY A CA 1
ATOM 674 C C . GLY A 1 88 ? -15.173 12.198 -5.924 1.00 77.56 88 GLY A C 1
ATOM 675 O O . GLY A 1 88 ? -16.199 12.871 -5.965 1.00 77.56 88 GLY A O 1
ATOM 676 N N . ARG A 1 89 ? -14.993 11.136 -6.722 1.00 69.56 89 ARG A N 1
ATOM 677 C CA . ARG A 1 89 ? -15.993 10.684 -7.709 1.00 69.56 89 ARG A CA 1
ATOM 678 C C . ARG A 1 89 ? -17.284 10.148 -7.083 1.00 69.56 89 ARG A C 1
ATOM 680 O O . ARG A 1 89 ? -18.327 10.186 -7.723 1.00 69.56 89 ARG A O 1
ATOM 687 N N . SER A 1 90 ? -17.224 9.672 -5.841 1.00 59.84 90 SER A N 1
ATOM 688 C CA . SER A 1 90 ? -18.381 9.124 -5.120 1.00 59.84 90 SER A CA 1
ATOM 689 C C . SER A 1 90 ? -19.245 10.205 -4.448 1.00 59.84 90 SER A C 1
ATOM 691 O O . SER A 1 90 ? -20.336 9.900 -3.979 1.00 59.84 90 SER A O 1
ATOM 693 N N . GLY A 1 91 ? -18.774 11.459 -4.387 1.00 53.94 91 GLY A N 1
ATOM 694 C CA . GLY A 1 91 ? -19.438 12.573 -3.694 1.00 53.94 91 GLY A CA 1
ATOM 695 C C . GLY A 1 91 ? -20.262 13.522 -4.576 1.00 53.94 91 GLY A C 1
ATOM 696 O O . GLY A 1 91 ? -20.728 14.534 -4.070 1.00 53.94 91 GLY A O 1
ATOM 697 N N . GLY A 1 92 ? -20.424 13.239 -5.876 1.00 50.09 92 GLY A N 1
ATOM 698 C CA . GLY A 1 92 ? -21.053 14.150 -6.851 1.00 50.09 92 GLY A CA 1
ATOM 699 C C . GLY A 1 92 ? -22.465 13.777 -7.326 1.00 50.09 92 GLY A C 1
ATOM 700 O O . GLY A 1 92 ? -22.897 14.286 -8.353 1.00 50.09 92 GLY A O 1
ATOM 701 N N . GLY A 1 93 ? -23.165 12.864 -6.646 1.00 47.53 93 GLY A N 1
ATOM 702 C CA . GLY A 1 93 ? -24.439 12.290 -7.109 1.00 47.53 93 GLY A CA 1
ATOM 703 C C . GLY A 1 93 ? -25.640 12.566 -6.204 1.00 47.53 93 GLY A C 1
ATOM 704 O O . GLY A 1 93 ? -26.382 11.635 -5.905 1.00 47.53 93 GLY A O 1
ATOM 705 N N . GLY A 1 94 ? -25.816 13.801 -5.733 1.00 48.59 94 GLY A N 1
ATOM 706 C CA . GLY A 1 94 ? -26.931 14.151 -4.851 1.00 48.59 94 GLY A CA 1
ATOM 707 C C . GLY A 1 94 ? -27.193 15.648 -4.764 1.00 48.59 94 GLY A C 1
ATOM 708 O O . GLY A 1 94 ? -27.075 16.201 -3.681 1.00 48.59 94 GLY A O 1
ATOM 709 N N . ASP A 1 95 ? -27.498 16.284 -5.896 1.00 49.25 95 ASP A N 1
ATOM 710 C CA . ASP A 1 95 ? -28.398 17.446 -5.943 1.00 49.25 95 ASP A CA 1
ATOM 711 C C . ASP A 1 95 ? -28.799 17.729 -7.403 1.00 49.25 95 ASP A C 1
ATOM 713 O O . ASP A 1 95 ? -28.024 18.301 -8.173 1.00 49.25 95 ASP A O 1
ATO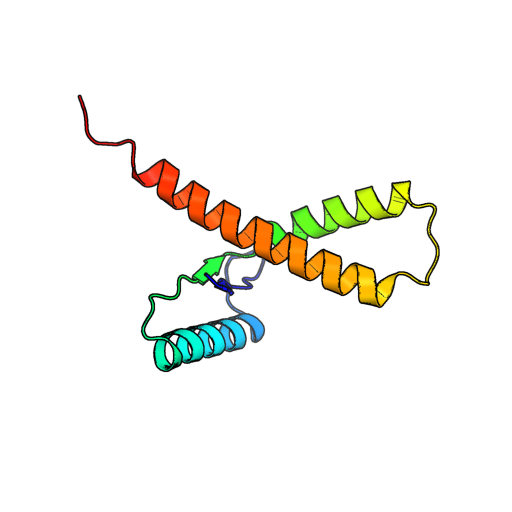M 717 N N . ALA A 1 96 ? -29.978 17.232 -7.788 1.00 42.41 96 ALA A N 1
ATOM 718 C CA . ALA A 1 96 ? -30.851 17.717 -8.864 1.00 42.41 96 ALA A CA 1
ATOM 719 C C . ALA A 1 96 ? -32.178 16.945 -8.817 1.00 42.41 96 ALA A C 1
ATOM 721 O O . ALA A 1 96 ? -32.129 15.694 -8.886 1.00 42.41 96 ALA A O 1
#